Protein AF-A0A246E8W9-F1 (afdb_monomer)

Nearest PDB structures (foldseek):
  5boi-assembly1_A  TM=3.923E-01  e=3.950E-01  Priestia megaterium QM B1551
  3nct-assembly1_A  TM=4.678E-01  e=8.501E-01  Escherichia coli
  2lex-assembly1_A  TM=4.422E-01  e=3.694E+00  Arabidopsis thaliana
  2byo-assembly1_A  TM=2.705E-01  e=7.458E+00  Mycobacterium tuberculosis H37Rv

Radius of gyration: 27.41 Å; Cα contacts (8 Å, |Δi|>4): 162; chains: 1; bounding box: 60×86×48 Å

Mean predicted aligned error: 12.62 Å

pLDDT: mean 76.6, std 21.45, range [28.06, 97.19]

Foldseek 3Di:
DDDDDDDDDDDDDDDPPDPPDDDDPPPLPDDPADACALVVLVVLVVVCVVPHDDFPKDKDKDQDDPPVPHSQIKIWIDHPPDPKIKIKGAPDRRHLQIDIDIDDDPDDDDDDPVVVVSVVVVVVVSVVSNVSSSVVSVVSCVVVPND

Secondary structure (DSSP, 8-state):
---------------------SS-TT-----SS----HHHHHHHHHHHHHHS-----EEEEEE--GGG----EEEEEE-TT-S--EEEEESSTT---EEEEEPP-SS-----HHHHHHHHHHHHHHHHHHHHHHHHHHHHHHHTT--

Solvent-accessible surface area (backbone atoms only — not comparable to full-atom values): 930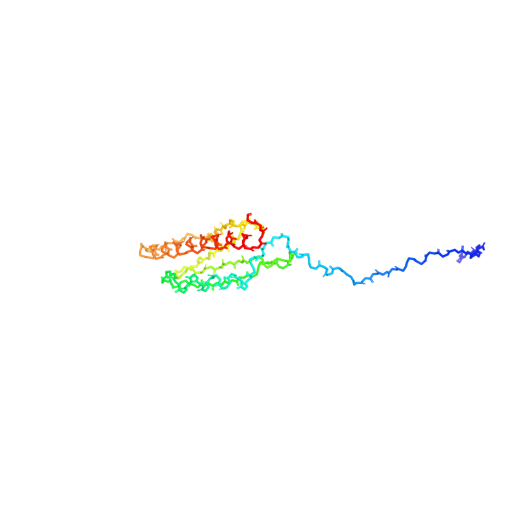4 Å² total; per-residue (Å²): 139,87,88,87,88,84,86,90,84,84,88,88,81,91,77,87,76,76,85,78,72,86,88,72,90,78,66,72,76,74,70,97,49,76,74,49,30,43,70,57,50,48,49,52,50,50,56,46,61,74,75,48,79,94,72,78,51,49,78,47,71,39,74,41,71,66,93,76,72,39,53,49,33,33,41,38,35,37,41,60,98,51,99,44,46,36,40,33,34,53,72,41,88,83,42,46,52,59,44,77,46,71,58,83,69,99,61,87,86,87,73,56,71,68,56,50,53,52,48,53,54,43,52,49,52,53,52,50,51,42,52,49,52,24,54,53,36,49,52,50,33,39,77,72,74,71,101

Structure (mmCIF, N/CA/C/O backbone):
data_AF-A0A246E8W9-F1
#
_entry.id   AF-A0A246E8W9-F1
#
loop_
_atom_site.group_PDB
_atom_site.id
_atom_site.type_symbol
_atom_site.label_atom_id
_atom_site.label_alt_id
_atom_site.label_comp_id
_atom_site.label_asym_id
_atom_site.label_entity_id
_atom_site.label_seq_id
_atom_site.pdbx_PDB_ins_code
_atom_site.Cartn_x
_atom_site.Cartn_y
_atom_site.Cartn_z
_atom_site.occupancy
_atom_site.B_iso_or_equiv
_atom_site.auth_seq_id
_atom_site.auth_comp_id
_atom_site.auth_asym_id
_atom_site.auth_atom_id
_atom_site.pdbx_PDB_model_num
ATOM 1 N N . MET A 1 1 ? 32.924 -71.243 -1.325 1.00 40.59 1 MET A N 1
ATOM 2 C CA . MET A 1 1 ? 33.974 -70.642 -2.173 1.00 40.59 1 MET A CA 1
ATOM 3 C C . MET A 1 1 ? 33.671 -70.925 -3.650 1.00 40.59 1 MET A C 1
ATOM 5 O O . MET A 1 1 ? 33.931 -72.038 -4.084 1.00 40.59 1 MET A O 1
ATOM 9 N N . PRO A 1 2 ? 33.072 -69.994 -4.409 1.00 47.31 2 PRO A N 1
ATOM 10 C CA . PRO A 1 2 ? 33.243 -69.850 -5.867 1.00 47.31 2 PRO A CA 1
ATOM 11 C C . PRO A 1 2 ? 34.174 -68.637 -6.136 1.00 47.31 2 PRO A C 1
ATOM 13 O O . PRO A 1 2 ? 34.283 -67.778 -5.270 1.00 47.31 2 PRO A O 1
ATOM 16 N N . GLY A 1 3 ? 34.956 -68.473 -7.207 1.00 36.66 3 GLY A N 1
ATOM 17 C CA . GLY A 1 3 ? 34.831 -68.841 -8.621 1.00 36.66 3 GLY A CA 1
ATOM 18 C C . GLY A 1 3 ? 34.868 -67.532 -9.441 1.00 36.66 3 GLY A C 1
ATOM 19 O O . GLY A 1 3 ? 34.149 -66.607 -9.079 1.00 36.66 3 GLY A O 1
ATOM 20 N N . GLY A 1 4 ? 35.681 -67.412 -10.504 1.00 35.44 4 GLY A N 1
ATOM 21 C CA . GLY A 1 4 ? 35.583 -66.257 -11.421 1.00 35.44 4 GLY A CA 1
ATOM 22 C C . GLY A 1 4 ? 36.821 -65.928 -12.265 1.00 35.44 4 GLY A C 1
ATOM 23 O O . GLY A 1 4 ? 37.759 -65.304 -11.791 1.00 35.44 4 GLY A O 1
ATOM 24 N N . GLN A 1 5 ? 36.772 -66.328 -13.533 1.00 37.00 5 GLN A N 1
ATOM 25 C CA . GLN A 1 5 ? 37.731 -66.122 -14.627 1.00 37.00 5 GLN A CA 1
ATOM 26 C C . GLN A 1 5 ? 37.591 -64.705 -15.226 1.00 37.00 5 GLN A C 1
ATOM 28 O O . GLN A 1 5 ? 36.465 -64.261 -15.445 1.00 37.00 5 GLN A O 1
ATOM 33 N N . ALA A 1 6 ? 38.693 -64.014 -15.549 1.00 37.06 6 ALA A N 1
ATOM 34 C CA . ALA A 1 6 ? 38.676 -62.714 -16.237 1.00 37.06 6 ALA A CA 1
ATOM 35 C C . ALA A 1 6 ? 39.185 -62.838 -17.687 1.00 37.06 6 ALA A C 1
ATOM 37 O O . ALA A 1 6 ? 40.247 -63.411 -17.933 1.00 37.06 6 ALA A O 1
ATOM 38 N N . SER A 1 7 ? 38.391 -62.318 -18.631 1.00 41.69 7 SER A N 1
ATOM 39 C CA . SER A 1 7 ? 38.647 -62.287 -20.081 1.00 41.69 7 SER A CA 1
ATOM 40 C C . SER A 1 7 ? 39.569 -61.134 -20.522 1.00 41.69 7 SER A C 1
ATOM 42 O O . SER A 1 7 ? 39.710 -60.160 -19.781 1.00 41.69 7 SER A O 1
ATOM 44 N N . PRO A 1 8 ? 40.153 -61.200 -21.740 1.00 45.56 8 PRO A N 1
ATOM 45 C CA . PRO A 1 8 ? 41.177 -60.276 -22.220 1.00 45.56 8 PRO A CA 1
ATOM 46 C C . PRO A 1 8 ? 40.656 -59.347 -23.328 1.00 45.56 8 PRO A C 1
ATOM 48 O O . PRO A 1 8 ? 40.276 -59.852 -24.370 1.00 45.56 8 PRO A O 1
ATOM 51 N N . TYR A 1 9 ? 40.726 -58.020 -23.186 1.00 34.88 9 TYR A N 1
ATOM 52 C CA . TYR A 1 9 ? 40.820 -57.108 -24.342 1.00 34.88 9 TYR A CA 1
ATOM 53 C C . TYR A 1 9 ? 41.526 -55.809 -23.947 1.00 34.88 9 TYR A C 1
ATOM 55 O O . TYR A 1 9 ? 41.115 -55.106 -23.025 1.00 34.88 9 TYR A O 1
ATOM 63 N N . GLY A 1 10 ? 42.622 -55.522 -24.650 1.00 31.16 10 GLY A N 1
ATOM 64 C CA . GLY A 1 10 ? 43.401 -54.298 -24.535 1.00 31.16 10 GLY A CA 1
ATOM 65 C C . GLY A 1 10 ? 42.873 -53.175 -25.434 1.00 31.16 10 GLY A C 1
ATOM 66 O O . GLY A 1 10 ? 42.582 -53.397 -26.602 1.00 31.16 10 GLY A O 1
ATOM 67 N N . ASN A 1 11 ? 42.780 -51.993 -24.824 1.00 36.66 11 ASN A N 1
ATOM 68 C CA . ASN A 1 11 ? 43.161 -50.648 -25.279 1.00 36.66 11 ASN A CA 1
ATOM 69 C C . ASN A 1 11 ? 42.955 -50.224 -26.754 1.00 36.66 11 ASN A C 1
ATOM 71 O O . ASN A 1 11 ? 43.653 -50.719 -27.632 1.00 36.66 11 ASN A O 1
ATOM 75 N N . ALA A 1 12 ? 42.143 -49.179 -26.976 1.00 34.22 12 ALA A N 1
ATOM 76 C CA . ALA A 1 12 ? 42.545 -47.908 -27.616 1.00 34.22 12 ALA A CA 1
ATOM 77 C C . ALA A 1 12 ? 41.311 -47.058 -27.979 1.00 34.22 12 ALA A C 1
ATOM 79 O O . ALA A 1 12 ? 40.425 -47.525 -28.689 1.00 34.22 12 ALA A O 1
ATOM 80 N N . GLY A 1 13 ? 41.287 -45.787 -27.564 1.00 28.06 13 GLY A N 1
ATOM 81 C CA . GLY A 1 13 ? 40.369 -44.788 -28.125 1.00 28.06 13 GLY A CA 1
ATOM 82 C C . GLY A 1 13 ? 39.818 -43.813 -27.094 1.00 28.06 13 GLY A C 1
ATOM 83 O O . GLY A 1 13 ? 38.925 -44.141 -26.325 1.00 28.06 13 GLY A O 1
ATOM 84 N N . ALA A 1 14 ? 40.377 -42.611 -27.086 1.00 43.94 14 ALA A N 1
ATOM 85 C CA . ALA A 1 14 ? 40.038 -41.506 -26.208 1.00 43.94 14 ALA A CA 1
ATOM 86 C C . ALA A 1 14 ? 38.569 -41.066 -26.308 1.00 43.94 14 ALA A C 1
ATOM 88 O O . ALA A 1 14 ? 38.113 -40.746 -27.395 1.00 43.94 14 ALA A O 1
ATOM 89 N N . HIS A 1 15 ? 37.906 -40.915 -25.160 1.00 35.72 15 HIS A N 1
ATOM 90 C CA . HIS A 1 15 ? 36.958 -39.829 -24.899 1.00 35.72 15 HIS A CA 1
ATOM 91 C C . HIS A 1 15 ? 36.970 -39.539 -23.395 1.00 35.72 15 HIS A C 1
ATOM 93 O O . HIS A 1 15 ? 36.209 -40.099 -22.612 1.00 35.72 15 HIS A O 1
ATOM 99 N N . THR A 1 16 ? 37.888 -38.662 -22.991 1.00 33.09 16 THR A N 1
ATOM 100 C CA . THR A 1 16 ? 37.814 -37.961 -21.711 1.00 33.09 16 THR A CA 1
ATOM 101 C C . THR A 1 16 ? 36.542 -37.122 -21.717 1.00 33.09 16 THR A C 1
ATOM 103 O O . THR A 1 16 ? 36.517 -36.044 -22.305 1.00 33.09 16 THR A O 1
ATOM 106 N N . VAL A 1 17 ? 35.484 -37.602 -21.070 1.00 37.50 17 VAL A N 1
ATOM 107 C CA . VAL A 1 17 ? 34.434 -36.718 -20.560 1.00 37.50 17 VAL A CA 1
ATOM 108 C C . VAL A 1 17 ? 34.748 -36.554 -19.085 1.00 37.50 17 VAL A C 1
ATOM 110 O O . VAL A 1 17 ? 34.341 -37.352 -18.244 1.00 37.50 17 VAL A O 1
ATOM 113 N N . ALA A 1 18 ? 35.612 -35.581 -18.798 1.00 35.56 18 ALA A N 1
ATOM 114 C CA . ALA A 1 18 ? 35.854 -35.156 -17.436 1.00 35.56 18 ALA A CA 1
ATOM 115 C C . ALA A 1 18 ? 34.515 -34.689 -16.864 1.00 35.56 18 ALA A C 1
ATOM 117 O O . ALA A 1 18 ? 33.844 -33.831 -17.441 1.00 35.56 18 ALA A O 1
ATOM 118 N N . TYR A 1 19 ? 34.141 -35.297 -15.746 1.00 35.84 19 TYR A N 1
ATOM 119 C CA . TYR A 1 19 ? 33.089 -34.847 -14.854 1.00 35.84 19 TYR A CA 1
ATOM 120 C C . TYR A 1 19 ? 33.547 -33.497 -14.276 1.00 35.84 19 TYR A C 1
ATOM 122 O O . TYR A 1 19 ? 34.130 -33.432 -13.199 1.00 35.84 19 TYR A O 1
ATOM 130 N N . ALA A 1 20 ? 33.393 -32.424 -15.054 1.00 37.00 20 ALA A N 1
ATOM 131 C CA . ALA A 1 20 ? 33.469 -31.056 -14.561 1.00 37.00 20 ALA A CA 1
ATOM 132 C C . ALA A 1 20 ? 32.118 -30.744 -13.914 1.00 37.00 20 ALA A C 1
ATOM 134 O O . ALA A 1 20 ? 31.287 -30.023 -14.463 1.00 37.00 20 ALA A O 1
ATOM 135 N N . ASP A 1 21 ? 31.890 -31.403 -12.781 1.00 41.47 21 ASP A N 1
ATOM 136 C CA . ASP A 1 21 ? 31.040 -30.843 -11.751 1.00 41.47 21 ASP A CA 1
ATOM 137 C C . ASP A 1 21 ? 31.751 -29.605 -11.197 1.00 41.47 21 ASP A C 1
ATOM 139 O O . ASP A 1 21 ? 32.979 -29.568 -11.083 1.00 41.47 21 ASP A O 1
ATOM 143 N N .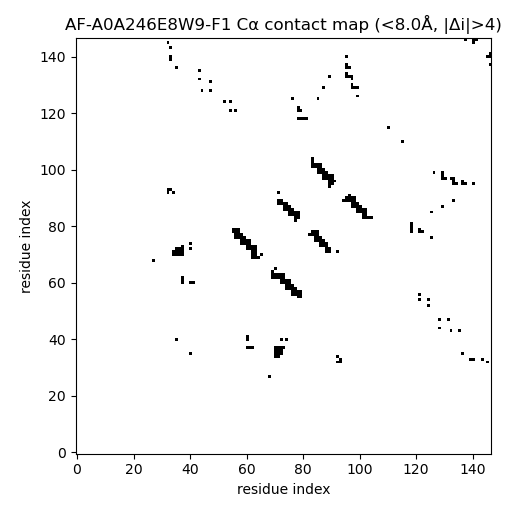 ASP A 1 22 ? 30.929 -28.639 -10.824 1.00 48.09 22 ASP A N 1
ATOM 144 C CA . ASP A 1 22 ? 31.249 -27.406 -10.118 1.00 48.09 22 ASP A CA 1
ATOM 145 C C . ASP A 1 22 ? 31.771 -26.199 -10.921 1.00 48.09 22 ASP A C 1
ATOM 147 O O . ASP A 1 22 ? 32.728 -26.255 -11.688 1.00 48.09 22 ASP A O 1
ATOM 151 N N . MET A 1 23 ? 31.136 -25.057 -10.626 1.00 42.34 23 MET A N 1
ATOM 152 C CA . MET A 1 23 ? 31.493 -23.680 -11.003 1.00 42.34 23 MET A CA 1
ATOM 153 C C . MET A 1 23 ? 30.915 -23.076 -12.296 1.00 42.34 23 MET A C 1
ATOM 155 O O . MET A 1 23 ? 31.652 -22.457 -13.057 1.00 42.34 23 MET A O 1
ATOM 159 N N . ASN A 1 24 ? 29.586 -23.104 -12.499 1.00 44.09 24 ASN A N 1
ATOM 160 C CA . ASN A 1 24 ? 28.904 -21.921 -13.083 1.00 44.09 24 ASN A CA 1
ATOM 161 C C . ASN A 1 24 ? 27.377 -21.803 -12.836 1.00 44.09 24 ASN A C 1
ATOM 163 O O . ASN A 1 24 ? 26.685 -21.086 -13.564 1.00 44.09 24 ASN A O 1
ATOM 167 N N . SER A 1 25 ? 26.807 -22.475 -11.831 1.00 43.31 25 SER A N 1
ATOM 168 C CA . SER A 1 25 ? 25.361 -22.389 -11.540 1.00 43.31 25 SER A CA 1
ATOM 169 C C . SER A 1 25 ? 24.909 -21.043 -10.944 1.00 43.31 25 SER A C 1
ATOM 171 O O . SER A 1 25 ? 23.712 -20.801 -10.826 1.00 43.31 25 SER A O 1
ATOM 173 N N . GLU A 1 26 ? 25.823 -20.113 -1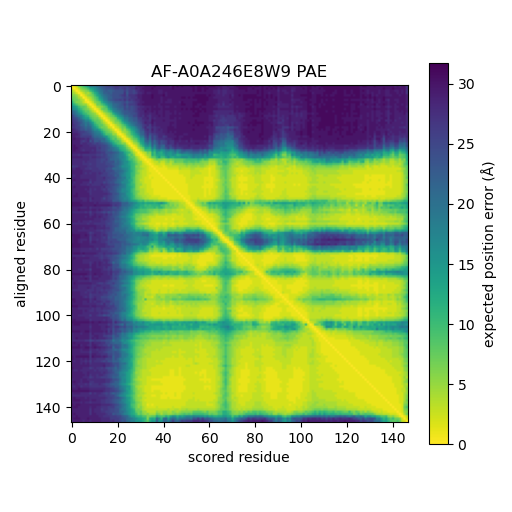0.654 1.00 43.03 26 GLU A N 1
ATOM 174 C CA . GLU A 1 26 ? 25.507 -18.772 -10.142 1.00 43.03 26 GLU A CA 1
ATOM 175 C C . GLU A 1 26 ? 25.475 -17.687 -11.226 1.00 43.03 26 GLU A C 1
ATOM 177 O O . GLU A 1 26 ? 25.830 -16.529 -10.993 1.00 43.03 26 GLU A O 1
ATOM 182 N N . THR A 1 27 ? 24.953 -17.989 -12.416 1.00 45.34 27 THR A N 1
ATOM 183 C CA . THR A 1 27 ? 24.400 -16.886 -13.212 1.00 45.34 27 THR A CA 1
ATOM 184 C C . THR A 1 27 ? 23.079 -16.497 -12.553 1.00 45.34 27 THR A C 1
ATOM 186 O O . THR A 1 27 ? 22.023 -16.948 -12.990 1.00 45.34 27 THR A O 1
ATOM 189 N N . ARG A 1 28 ? 23.134 -15.709 -11.461 1.00 51.19 28 ARG A N 1
ATOM 190 C CA . ARG A 1 28 ? 21.958 -15.050 -10.865 1.00 51.19 28 ARG A CA 1
ATOM 191 C C . ARG A 1 28 ? 21.179 -14.461 -12.028 1.00 51.19 28 ARG A C 1
ATOM 193 O O . ARG A 1 28 ? 21.658 -13.517 -12.659 1.00 51.19 28 ARG A O 1
ATOM 200 N N . HIS A 1 29 ? 20.059 -15.084 -12.384 1.00 55.84 29 HIS A N 1
ATOM 201 C CA . HIS A 1 29 ? 19.315 -14.717 -13.575 1.00 55.84 29 HIS A CA 1
ATOM 202 C C . HIS A 1 29 ? 18.808 -13.302 -13.335 1.00 55.84 29 HIS A C 1
ATOM 204 O O . HIS A 1 29 ? 17.841 -13.110 -12.600 1.00 55.84 29 HIS A O 1
ATOM 210 N N . ARG A 1 30 ? 19.524 -12.296 -13.860 1.00 57.59 30 ARG A N 1
ATOM 211 C CA . ARG A 1 30 ? 19.105 -10.907 -13.713 1.00 57.59 30 ARG A CA 1
ATOM 212 C C . ARG A 1 30 ? 17.694 -10.835 -14.288 1.00 57.59 30 ARG A C 1
ATOM 214 O O . ARG A 1 30 ? 17.503 -11.252 -15.435 1.00 57.59 30 ARG A O 1
ATOM 221 N N . PRO A 1 31 ? 16.707 -10.387 -13.502 1.00 60.84 31 PRO A N 1
ATOM 222 C CA . PRO A 1 31 ? 15.344 -10.318 -13.985 1.00 60.84 31 PRO A CA 1
ATOM 223 C C . PRO A 1 31 ? 15.302 -9.455 -15.245 1.00 60.84 31 PRO A C 1
ATOM 225 O O . PRO A 1 31 ? 15.967 -8.425 -15.337 1.00 60.84 31 PRO A O 1
ATOM 228 N N . ARG A 1 32 ? 14.529 -9.905 -16.236 1.00 71.25 32 ARG A N 1
ATOM 229 C CA . ARG A 1 32 ? 14.334 -9.194 -17.510 1.00 71.25 32 ARG A CA 1
ATOM 230 C C . ARG A 1 32 ? 13.409 -7.975 -17.378 1.00 71.25 32 ARG A C 1
ATOM 232 O O . ARG A 1 32 ? 13.102 -7.355 -18.384 1.00 71.25 32 ARG A O 1
ATOM 239 N N . TYR A 1 33 ? 12.969 -7.667 -16.158 1.00 72.81 33 TYR A N 1
ATOM 240 C CA . TYR A 1 33 ? 12.074 -6.574 -15.791 1.00 72.81 33 TYR A CA 1
ATOM 241 C C . TYR A 1 33 ? 12.725 -5.698 -14.704 1.00 72.81 33 TYR A C 1
ATOM 243 O O . TYR A 1 33 ? 13.614 -6.176 -13.988 1.00 72.81 33 TYR A O 1
ATOM 251 N N . PRO A 1 34 ? 12.311 -4.430 -14.539 1.00 80.69 34 PRO A N 1
ATOM 252 C CA . PRO A 1 34 ? 12.923 -3.520 -13.581 1.00 80.69 34 PRO A CA 1
ATOM 253 C C . PRO A 1 34 ? 12.550 -3.941 -12.161 1.00 80.69 34 PRO A C 1
ATOM 255 O O . PRO A 1 34 ? 11.379 -4.090 -11.818 1.00 80.69 34 PRO A O 1
ATOM 258 N N . VAL A 1 35 ? 13.541 -4.149 -11.302 1.00 81.88 35 VAL A N 1
ATOM 259 C CA . VAL A 1 35 ? 13.290 -4.607 -9.928 1.00 81.88 35 VAL A CA 1
ATOM 260 C C . VAL A 1 35 ? 12.932 -3.422 -9.043 1.00 81.88 35 VAL A C 1
ATOM 262 O O . VAL A 1 35 ? 13.590 -2.384 -9.103 1.00 81.88 35 VAL A O 1
ATOM 265 N N . ARG A 1 36 ? 11.917 -3.593 -8.191 1.00 87.06 36 ARG A N 1
ATOM 266 C CA . ARG A 1 36 ? 11.618 -2.670 -7.091 1.00 87.06 36 ARG A CA 1
ATOM 267 C C . ARG A 1 36 ? 12.401 -3.123 -5.872 1.00 87.06 36 ARG A C 1
ATOM 269 O O . ARG A 1 36 ? 11.838 -3.738 -4.970 1.00 87.06 36 ARG A O 1
ATOM 276 N N . SER A 1 37 ? 13.707 -2.871 -5.920 1.00 87.38 37 SER A N 1
ATOM 277 C CA . SER A 1 37 ? 14.612 -3.276 -4.852 1.00 87.38 37 SER A CA 1
ATOM 278 C C . SER A 1 37 ? 14.199 -2.647 -3.531 1.00 87.38 37 SER A C 1
ATOM 280 O O . SER A 1 37 ? 13.633 -1.549 -3.506 1.00 87.38 37 SER A O 1
ATOM 282 N N . LYS A 1 38 ? 14.539 -3.299 -2.420 1.00 89.31 38 LYS A N 1
ATOM 283 C CA . LYS A 1 38 ? 14.324 -2.748 -1.083 1.00 89.31 38 LYS A CA 1
ATOM 284 C C . LYS A 1 38 ? 14.844 -1.313 -0.977 1.00 89.31 38 LYS A C 1
ATOM 286 O O . LYS A 1 38 ? 14.108 -0.440 -0.536 1.00 89.31 38 LYS A O 1
ATOM 291 N N . ALA A 1 39 ? 16.070 -1.059 -1.434 1.00 90.44 39 ALA A N 1
ATOM 292 C CA . ALA A 1 39 ? 16.678 0.269 -1.366 1.00 90.44 39 ALA A CA 1
ATOM 293 C C . ALA A 1 39 ? 15.894 1.321 -2.174 1.00 90.44 39 ALA A C 1
ATOM 295 O O . ALA A 1 39 ? 15.730 2.454 -1.725 1.00 90.44 39 ALA A O 1
ATOM 296 N N . LEU A 1 40 ? 15.378 0.946 -3.350 1.00 92.44 40 LEU A N 1
ATOM 297 C CA . LEU A 1 40 ? 14.554 1.835 -4.169 1.00 92.44 40 LEU A CA 1
ATOM 298 C C . LEU A 1 40 ? 13.225 2.152 -3.473 1.00 92.44 40 LEU A C 1
ATOM 300 O O . LEU A 1 40 ? 12.803 3.305 -3.440 1.00 92.44 40 LEU A O 1
ATOM 304 N N . LEU A 1 41 ? 12.587 1.146 -2.874 1.00 94.25 41 LEU A N 1
ATOM 305 C CA . LEU A 1 41 ? 11.353 1.351 -2.123 1.00 94.25 41 LEU A CA 1
ATOM 306 C C . LEU A 1 41 ? 11.567 2.154 -0.8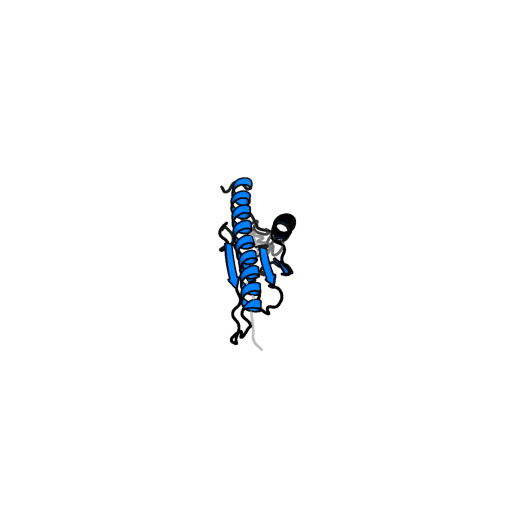39 1.00 94.25 41 LEU A C 1
ATOM 308 O O . LEU A 1 41 ? 10.716 2.969 -0.499 1.00 94.25 41 LEU A O 1
ATOM 312 N N . GLU A 1 42 ? 12.688 1.968 -0.142 1.00 95.19 42 GLU A N 1
ATOM 313 C CA . GLU A 1 42 ? 13.055 2.784 1.021 1.00 95.19 42 GLU A CA 1
ATOM 314 C C . GLU A 1 42 ? 13.218 4.253 0.624 1.00 95.19 42 GLU A C 1
ATOM 316 O O . GLU A 1 42 ? 12.717 5.134 1.322 1.00 95.19 42 GLU A O 1
ATOM 321 N N . GLN A 1 43 ? 13.839 4.519 -0.528 1.00 96.00 43 GLN A N 1
ATOM 322 C CA . GLN A 1 43 ? 13.937 5.869 -1.074 1.00 96.00 43 GLN A CA 1
ATOM 323 C C . GLN A 1 43 ? 12.556 6.447 -1.405 1.00 96.00 43 GLN A C 1
ATOM 325 O O . GLN A 1 43 ? 12.239 7.551 -0.977 1.00 96.00 43 GLN A O 1
ATOM 330 N N . TRP A 1 44 ? 11.714 5.714 -2.135 1.00 96.25 44 TRP A N 1
ATOM 331 C CA . TRP A 1 44 ? 10.376 6.189 -2.507 1.00 96.25 44 TRP A CA 1
ATOM 332 C C . TRP A 1 44 ? 9.489 6.431 -1.285 1.00 96.25 44 TRP A C 1
ATOM 334 O O . TRP A 1 44 ? 8.749 7.410 -1.236 1.00 96.25 44 TRP A O 1
ATOM 344 N N . LEU A 1 45 ? 9.580 5.567 -0.275 1.00 96.06 45 LEU A N 1
ATOM 345 C CA . LEU A 1 45 ? 8.882 5.750 0.989 1.00 96.06 45 LEU A CA 1
ATOM 346 C C . LEU A 1 45 ? 9.375 7.007 1.718 1.00 96.06 45 LEU A C 1
ATOM 348 O O . LEU A 1 45 ? 8.556 7.777 2.215 1.00 96.06 45 LEU A O 1
ATOM 352 N N . ALA A 1 46 ? 10.688 7.246 1.756 1.00 95.56 46 ALA A N 1
ATOM 353 C CA . ALA A 1 46 ? 11.246 8.462 2.340 1.00 95.56 46 ALA A CA 1
ATOM 354 C C . ALA A 1 46 ? 10.772 9.725 1.597 1.00 95.56 46 ALA A C 1
ATOM 356 O O . ALA A 1 46 ? 10.337 10.676 2.246 1.00 95.56 46 ALA A O 1
ATOM 357 N N . ASP A 1 47 ? 10.780 9.710 0.259 1.00 96.12 47 ASP A N 1
ATOM 358 C CA . ASP A 1 47 ? 10.261 10.796 -0.583 1.00 96.12 47 ASP A CA 1
ATOM 359 C C . ASP A 1 47 ? 8.782 11.079 -0.263 1.00 96.12 47 ASP A C 1
ATOM 361 O O . ASP A 1 47 ? 8.394 12.226 -0.030 1.00 96.12 47 ASP A O 1
ATOM 365 N N . TYR A 1 48 ? 7.954 10.027 -0.211 1.00 95.56 48 TYR A N 1
ATOM 366 C CA . TYR A 1 48 ? 6.534 10.138 0.120 1.00 95.56 48 TY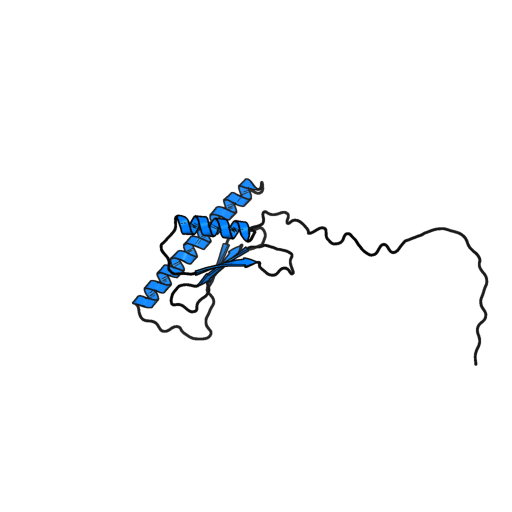R A CA 1
ATOM 367 C C . TYR A 1 48 ? 6.331 10.765 1.499 1.00 95.56 48 TYR A C 1
ATOM 369 O O . TYR A 1 48 ? 5.558 11.710 1.627 1.00 95.56 48 TYR A O 1
ATOM 377 N N . LEU A 1 49 ? 7.043 10.292 2.526 1.00 93.62 49 LEU A N 1
ATOM 378 C CA . LEU A 1 49 ? 6.897 10.787 3.898 1.00 93.62 49 LEU A CA 1
ATOM 379 C C . LEU A 1 49 ? 7.430 12.215 4.084 1.00 93.62 49 LEU A C 1
ATOM 381 O O . LEU A 1 49 ? 6.927 12.938 4.942 1.00 93.62 49 LEU A O 1
ATOM 385 N N . ALA A 1 50 ? 8.402 12.650 3.279 1.00 94.19 50 ALA A N 1
ATOM 386 C CA . ALA A 1 50 ? 8.933 14.012 3.335 1.00 94.19 50 ALA A CA 1
ATOM 387 C C . ALA A 1 50 ? 7.913 15.069 2.875 1.00 94.19 50 ALA A C 1
ATOM 389 O O . ALA A 1 50 ? 7.910 16.189 3.386 1.00 94.19 50 ALA A O 1
ATOM 390 N N . THR A 1 51 ? 7.041 14.720 1.923 1.00 90.12 51 THR A N 1
ATOM 391 C CA . THR A 1 51 ? 6.021 15.630 1.361 1.00 90.12 51 THR A CA 1
ATOM 392 C C . THR A 1 51 ? 4.582 15.256 1.720 1.00 90.12 51 THR A C 1
ATOM 394 O O . THR A 1 51 ? 3.643 15.964 1.360 1.00 90.12 51 THR A O 1
ATOM 397 N N . GLY A 1 52 ? 4.408 14.111 2.371 1.00 80.44 52 GLY A N 1
ATOM 398 C CA . GLY A 1 52 ? 3.136 13.427 2.533 1.00 80.44 52 GLY A CA 1
ATOM 399 C C . GLY A 1 52 ? 2.347 13.825 3.782 1.00 80.44 52 GLY A C 1
ATOM 400 O O . GLY A 1 52 ? 2.654 14.810 4.461 1.00 80.44 52 GLY A O 1
ATOM 401 N N . PRO A 1 53 ? 1.284 13.063 4.087 1.00 82.00 53 PRO A N 1
ATOM 402 C CA . PRO A 1 53 ? 0.417 13.338 5.222 1.00 82.00 53 PRO A CA 1
ATOM 403 C C . PRO A 1 53 ? 1.158 13.164 6.551 1.00 82.00 53 PRO A C 1
ATOM 405 O O . PRO A 1 53 ? 2.004 12.284 6.713 1.00 82.00 53 PRO A O 1
ATOM 408 N N . ARG A 1 54 ? 0.782 13.967 7.555 1.00 85.62 54 ARG A N 1
ATOM 409 C CA . ARG A 1 54 ? 1.187 13.700 8.940 1.00 85.62 54 ARG A CA 1
ATOM 410 C C . ARG A 1 54 ? 0.448 12.453 9.421 1.00 85.62 54 ARG A C 1
ATOM 412 O O . ARG A 1 54 ? -0.773 12.474 9.537 1.00 85.62 54 ARG A O 1
ATOM 419 N N . THR A 1 55 ? 1.193 11.398 9.713 1.00 89.25 55 THR A N 1
ATOM 420 C CA . THR A 1 55 ? 0.687 10.114 10.212 1.00 89.25 55 THR A CA 1
ATOM 421 C C . THR A 1 55 ? 1.482 9.695 11.446 1.00 89.25 55 THR A C 1
ATOM 423 O O . THR A 1 55 ? 2.632 10.101 11.617 1.00 89.25 55 THR A O 1
ATOM 426 N N . SER A 1 56 ? 0.857 8.916 12.331 1.00 88.19 56 SER A N 1
ATOM 427 C CA . SER A 1 56 ? 1.545 8.257 13.453 1.00 88.19 56 SER A CA 1
ATOM 428 C C . SER A 1 56 ? 1.879 6.791 13.160 1.00 88.19 56 SER A C 1
ATOM 430 O O . SER A 1 56 ? 2.398 6.090 14.028 1.00 88.19 56 SER A O 1
ATOM 432 N N . SER A 1 57 ? 1.564 6.320 11.954 1.00 91.62 57 SER A N 1
ATOM 433 C CA . SER A 1 57 ? 1.851 4.965 11.501 1.00 91.62 57 SER A CA 1
ATOM 434 C C . SER A 1 57 ? 3.346 4.726 11.352 1.00 91.62 57 SER A C 1
ATOM 436 O O . SER A 1 57 ? 4.109 5.628 10.998 1.00 91.62 57 SER A O 1
ATOM 438 N N . SER A 1 58 ? 3.768 3.491 11.608 1.00 92.69 58 SER A N 1
ATOM 439 C CA . SER A 1 58 ? 5.136 3.059 11.335 1.00 92.69 58 SER A CA 1
ATOM 440 C C . SER A 1 58 ? 5.205 2.331 9.997 1.00 92.69 58 SER A C 1
ATOM 442 O O . SER A 1 58 ? 4.232 1.720 9.551 1.00 92.69 58 SER A O 1
ATOM 444 N N . PHE A 1 59 ? 6.367 2.409 9.349 1.00 94.62 59 PHE A N 1
ATOM 445 C CA . PHE A 1 59 ? 6.598 1.825 8.033 1.00 94.62 59 PHE A CA 1
ATOM 446 C C . PHE A 1 59 ? 7.884 1.002 8.025 1.00 94.62 59 PHE A C 1
ATOM 448 O O . PHE A 1 59 ? 8.862 1.346 8.691 1.00 94.62 59 PHE A O 1
ATOM 455 N N . LYS A 1 60 ? 7.892 -0.075 7.242 1.00 92.44 60 LYS A N 1
ATOM 456 C CA . LYS A 1 60 ? 9.051 -0.940 7.020 1.00 92.44 60 LYS A CA 1
ATOM 457 C C . LYS A 1 60 ? 9.059 -1.423 5.576 1.00 92.44 60 LYS A C 1
ATOM 459 O O . LYS A 1 60 ? 8.018 -1.801 5.052 1.00 92.44 60 LYS A O 1
ATOM 464 N N . VAL A 1 61 ? 10.240 -1.494 4.969 1.00 93.12 61 VAL A N 1
ATOM 465 C CA . VAL A 1 61 ? 10.439 -2.223 3.713 1.00 93.12 61 VAL A CA 1
ATOM 466 C C . VAL A 1 61 ? 11.094 -3.567 4.018 1.00 93.12 61 VAL A C 1
ATOM 468 O O . VAL A 1 61 ? 12.104 -3.642 4.726 1.00 93.12 61 VAL A O 1
ATOM 471 N N . ALA A 1 62 ? 10.495 -4.642 3.520 1.00 87.50 62 ALA A N 1
ATOM 472 C CA . ALA A 1 62 ? 10.976 -6.005 3.679 1.00 87.50 62 ALA A CA 1
ATOM 473 C C . ALA A 1 62 ? 11.328 -6.621 2.319 1.00 87.50 62 ALA A C 1
ATOM 475 O O . ALA A 1 62 ? 10.765 -6.257 1.286 1.00 87.50 62 ALA A O 1
ATOM 476 N N . ILE A 1 63 ? 12.266 -7.567 2.349 1.00 79.75 63 ILE A N 1
ATOM 477 C CA . ILE A 1 63 ? 12.581 -8.435 1.214 1.00 79.75 63 ILE A CA 1
ATOM 478 C C . ILE A 1 63 ? 11.561 -9.575 1.237 1.00 79.75 63 ILE A C 1
ATOM 480 O O . ILE A 1 63 ? 11.328 -10.162 2.297 1.00 79.75 63 ILE A O 1
ATOM 484 N N . GLN A 1 64 ? 10.934 -9.866 0.099 1.00 68.44 64 GLN A N 1
ATOM 485 C CA . GLN A 1 64 ? 10.133 -11.079 -0.050 1.00 68.44 64 GLN A CA 1
ATOM 486 C C . GLN A 1 64 ? 11.056 -12.270 -0.310 1.00 68.44 64 GLN A C 1
ATOM 488 O O . GLN A 1 64 ? 12.045 -12.128 -1.017 1.00 68.44 64 GLN A O 1
ATOM 493 N N . ASP A 1 65 ? 10.739 -13.402 0.320 1.00 62.16 65 ASP A N 1
ATOM 494 C CA . ASP A 1 65 ? 11.564 -14.610 0.436 1.00 62.16 65 ASP A CA 1
ATOM 495 C C . ASP A 1 65 ? 12.491 -14.914 -0.765 1.00 62.16 65 ASP A C 1
ATOM 497 O O . ASP A 1 65 ? 12.098 -14.923 -1.935 1.00 62.16 65 ASP A O 1
ATOM 501 N N . GLU A 1 66 ? 13.749 -15.208 -0.431 1.00 50.25 66 GLU A N 1
ATOM 502 C CA . GLU A 1 66 ? 14.890 -15.356 -1.337 1.00 50.25 66 GLU A CA 1
ATOM 503 C C . GLU A 1 66 ? 14.830 -16.632 -2.195 1.00 50.25 66 GLU A C 1
ATOM 505 O O . GLU A 1 66 ? 15.617 -16.775 -3.133 1.00 50.25 66 GLU A O 1
ATOM 510 N N . SER A 1 67 ? 13.877 -17.538 -1.939 1.00 49.22 67 SER A N 1
ATOM 511 C CA . SER A 1 67 ? 13.712 -18.810 -2.663 1.00 49.22 67 SER A CA 1
ATOM 512 C C . SER A 1 67 ? 13.428 -18.647 -4.165 1.00 49.22 67 SER A C 1
ATOM 514 O O . SER A 1 67 ? 13.721 -19.546 -4.953 1.00 49.22 67 SER A O 1
ATOM 516 N N . LEU A 1 68 ? 12.935 -17.477 -4.588 1.00 46.44 68 LEU A N 1
ATOM 517 C CA . LEU A 1 68 ? 12.767 -17.103 -6.000 1.00 46.44 68 LEU A CA 1
ATOM 518 C C . LEU A 1 68 ? 13.777 -16.050 -6.486 1.00 46.44 68 LEU A C 1
ATOM 520 O O . LEU A 1 68 ? 13.653 -15.571 -7.616 1.00 46.44 68 LEU A O 1
ATOM 524 N N . GLY A 1 69 ? 14.773 -15.691 -5.665 1.00 46.69 69 GLY A N 1
ATOM 525 C CA . GLY A 1 69 ? 15.852 -14.765 -6.022 1.00 46.69 69 GLY A CA 1
ATOM 526 C C . GLY A 1 69 ? 15.388 -13.332 -6.287 1.00 46.69 69 GLY A C 1
ATOM 527 O O . GLY A 1 69 ? 15.954 -12.650 -7.144 1.00 46.69 69 GLY A O 1
ATOM 528 N N . LYS A 1 70 ? 14.331 -12.875 -5.610 1.00 56.22 70 LYS A N 1
ATOM 529 C CA . LYS A 1 70 ? 13.663 -11.619 -5.946 1.00 56.22 70 LYS A CA 1
ATOM 530 C C . LYS A 1 70 ? 13.652 -10.666 -4.762 1.00 56.22 70 LYS A C 1
ATOM 532 O O . LYS A 1 70 ? 12.850 -10.790 -3.851 1.00 56.22 70 LYS A O 1
ATOM 537 N N . ASP A 1 71 ? 14.485 -9.636 -4.862 1.00 65.75 71 ASP A N 1
ATOM 538 C CA . ASP A 1 71 ? 14.331 -8.362 -4.152 1.00 65.75 71 ASP A CA 1
ATOM 539 C C . ASP A 1 71 ? 13.075 -7.622 -4.673 1.00 65.75 71 ASP A C 1
ATOM 541 O O . ASP A 1 71 ? 13.141 -6.510 -5.190 1.00 65.75 71 ASP A O 1
ATOM 545 N N . THR A 1 72 ? 11.924 -8.305 -4.678 1.00 65.00 72 THR A N 1
ATOM 546 C CA . THR A 1 72 ? 10.616 -7.735 -4.997 1.00 65.00 72 THR A CA 1
ATOM 547 C C . THR A 1 72 ? 10.086 -7.141 -3.715 1.00 65.00 72 THR A C 1
ATOM 549 O O . THR A 1 72 ? 9.709 -7.856 -2.787 1.00 65.00 72 THR A O 1
ATOM 552 N N . GLY A 1 73 ? 10.179 -5.822 -3.624 1.00 74.62 73 GLY A N 1
ATOM 553 C CA . GLY A 1 73 ? 10.010 -5.157 -2.355 1.00 74.62 73 GLY A CA 1
ATOM 554 C C . GLY A 1 73 ? 8.567 -5.166 -1.846 1.00 74.62 73 GLY A C 1
ATOM 555 O O . GLY A 1 73 ? 7.600 -4.987 -2.589 1.00 74.62 73 GLY A O 1
ATOM 556 N N . LEU A 1 74 ? 8.461 -5.374 -0.538 1.00 90.38 74 LEU A N 1
ATOM 557 C CA . LEU A 1 74 ? 7.237 -5.336 0.246 1.00 90.38 74 LEU A CA 1
ATOM 558 C C . LEU A 1 74 ? 7.287 -4.111 1.149 1.00 90.38 74 LEU A C 1
ATOM 560 O O . LEU A 1 74 ? 8.228 -3.967 1.932 1.00 90.38 74 LEU A O 1
ATOM 564 N N . VAL A 1 75 ? 6.271 -3.257 1.084 1.00 95.06 75 VAL A N 1
ATOM 565 C CA . VAL A 1 75 ? 6.098 -2.167 2.048 1.00 95.06 75 VAL A CA 1
ATOM 566 C C . VAL A 1 75 ? 5.055 -2.589 3.071 1.00 95.06 75 VAL A C 1
ATOM 568 O O . VAL A 1 75 ? 3.958 -3.014 2.721 1.00 95.06 75 VAL A O 1
ATOM 571 N N . ILE A 1 76 ? 5.414 -2.489 4.343 1.00 94.69 76 ILE A N 1
ATOM 572 C CA . ILE A 1 76 ? 4.569 -2.818 5.485 1.00 94.69 76 ILE A CA 1
ATOM 573 C C . ILE A 1 76 ? 4.288 -1.519 6.228 1.00 94.69 76 ILE A C 1
ATOM 575 O O . ILE A 1 76 ? 5.216 -0.791 6.583 1.00 94.69 76 ILE A O 1
ATOM 579 N N . MET A 1 77 ? 3.015 -1.244 6.474 1.00 95.00 77 MET A N 1
ATOM 580 C CA . MET A 1 77 ? 2.541 -0.158 7.3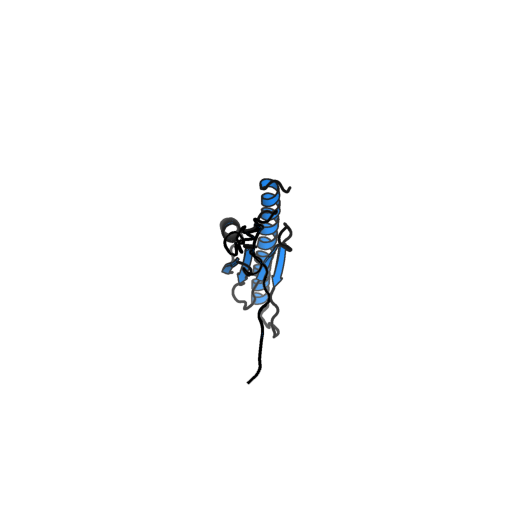20 1.00 95.00 77 MET A CA 1
ATOM 581 C C . MET A 1 77 ? 1.814 -0.749 8.527 1.00 95.00 77 MET A C 1
ATOM 583 O O . MET A 1 77 ? 0.945 -1.606 8.372 1.00 95.00 77 MET A O 1
ATOM 587 N N . VAL A 1 78 ? 2.131 -0.255 9.723 1.00 92.44 78 VAL A N 1
ATOM 588 C CA . VAL A 1 78 ? 1.402 -0.579 10.955 1.00 92.44 78 VAL A CA 1
ATOM 589 C C . VAL A 1 78 ? 0.646 0.674 11.398 1.00 92.44 78 VAL A C 1
ATOM 591 O O . VAL A 1 78 ? 1.277 1.626 11.877 1.00 92.44 78 VAL A O 1
ATOM 594 N N . PRO A 1 79 ? -0.690 0.721 11.221 1.00 88.94 79 PRO A N 1
ATOM 595 C CA . PRO A 1 79 ? -1.490 1.870 11.606 1.00 88.94 79 PRO A CA 1
ATOM 596 C C . PRO A 1 79 ? -1.466 2.109 13.114 1.00 88.94 79 PRO A C 1
ATOM 598 O O . PRO A 1 79 ? -1.690 1.187 13.906 1.00 88.94 79 PRO A O 1
ATOM 601 N N . PHE A 1 80 ? -1.240 3.359 13.521 1.00 84.50 80 PHE A N 1
ATOM 602 C CA . PHE A 1 80 ? -1.178 3.709 14.939 1.00 84.50 80 PHE A CA 1
ATOM 603 C C . PHE A 1 80 ? -2.467 3.349 15.686 1.00 84.50 80 PHE A C 1
ATOM 605 O O . PHE A 1 80 ? -3.579 3.597 15.224 1.00 84.50 80 PHE A O 1
ATOM 612 N N . GLY A 1 81 ? -2.315 2.796 16.891 1.00 75.56 81 GLY A N 1
ATOM 613 C CA . GLY A 1 81 ? -3.452 2.456 17.746 1.00 75.56 81 GLY A CA 1
ATOM 614 C C . GLY A 1 81 ? -4.283 1.279 17.233 1.00 75.56 81 GLY A C 1
ATOM 615 O O . GLY A 1 81 ? -5.392 1.062 17.731 1.00 75.56 81 GLY A O 1
ATOM 616 N N . THR A 1 82 ? -3.761 0.510 16.271 1.00 71.88 82 THR A N 1
ATOM 617 C CA . THR A 1 82 ? -4.419 -0.685 15.741 1.00 71.88 82 THR A CA 1
ATOM 618 C C . THR A 1 82 ? -3.460 -1.873 15.728 1.00 71.88 82 THR A C 1
ATOM 620 O O . THR A 1 82 ? -2.293 -1.702 15.393 1.00 71.88 82 THR A O 1
ATOM 623 N N . PRO A 1 83 ? -3.930 -3.086 16.048 1.00 74.06 83 PRO A N 1
ATOM 624 C CA . PRO A 1 83 ? -3.157 -4.303 15.809 1.00 74.06 83 PRO A CA 1
ATOM 625 C C . PRO A 1 83 ? -3.353 -4.844 14.380 1.00 74.06 83 PRO A C 1
ATOM 627 O O . PRO A 1 83 ? -3.353 -6.051 14.184 1.00 74.06 83 PRO A O 1
ATOM 630 N N . ALA A 1 84 ? -3.609 -3.978 13.393 1.00 83.38 84 ALA A N 1
ATOM 631 C CA . ALA A 1 84 ? -3.656 -4.386 11.991 1.00 83.38 84 ALA A CA 1
ATOM 632 C C . ALA A 1 84 ? -2.295 -4.153 11.329 1.00 83.38 84 ALA A C 1
ATOM 634 O O . ALA A 1 84 ? -1.571 -3.230 11.700 1.00 83.38 84 ALA A O 1
ATOM 635 N N . GLU A 1 85 ? -1.988 -4.942 10.307 1.00 90.88 85 GLU A N 1
ATOM 636 C CA . GLU A 1 85 ? -0.858 -4.687 9.423 1.00 90.88 85 GLU A CA 1
ATOM 637 C C . GLU A 1 85 ? -1.376 -4.521 8.000 1.00 90.88 85 GLU A C 1
ATOM 639 O O . GLU A 1 85 ? -2.313 -5.198 7.564 1.00 90.88 85 GLU A O 1
ATOM 644 N N . VAL A 1 86 ? -0.774 -3.584 7.278 1.00 94.25 86 VAL A N 1
ATOM 645 C CA . VAL A 1 86 ? -1.111 -3.306 5.891 1.00 94.25 86 VAL A CA 1
ATOM 646 C C . VAL A 1 86 ? 0.107 -3.573 5.032 1.00 94.25 86 VAL A C 1
ATOM 648 O O . VAL A 1 86 ? 1.149 -2.941 5.193 1.00 94.25 86 VAL A O 1
ATOM 651 N N . TYR A 1 87 ? -0.041 -4.505 4.103 1.00 94.81 87 TYR A N 1
ATOM 652 C CA . TYR A 1 87 ? 0.996 -4.920 3.175 1.00 94.81 87 TYR A CA 1
ATOM 653 C C . TYR A 1 87 ? 0.719 -4.322 1.804 1.00 94.81 87 TYR A C 1
ATOM 655 O O . TYR A 1 87 ? -0.407 -4.383 1.316 1.00 94.81 87 TYR A O 1
ATOM 663 N N . MET A 1 88 ? 1.744 -3.767 1.171 1.00 96.00 88 MET A N 1
ATOM 664 C CA . MET A 1 88 ? 1.680 -3.217 -0.178 1.00 96.00 88 MET A CA 1
ATOM 665 C C . MET A 1 88 ? 2.789 -3.847 -1.005 1.00 96.00 88 MET A C 1
ATOM 667 O O . MET A 1 88 ? 3.958 -3.825 -0.612 1.00 96.00 88 MET A O 1
ATOM 671 N N . GLN A 1 89 ? 2.415 -4.416 -2.142 1.00 93.62 89 GLN A N 1
ATOM 672 C CA . GLN A 1 89 ? 3.338 -5.118 -3.027 1.00 93.62 89 GLN A CA 1
ATOM 673 C C . GLN A 1 89 ? 2.897 -4.977 -4.487 1.00 93.62 89 GLN A C 1
ATOM 675 O O . GLN A 1 89 ? 1.701 -4.791 -4.744 1.00 93.62 89 GLN A O 1
ATOM 680 N N . PRO A 1 90 ? 3.820 -5.124 -5.450 1.00 91.31 90 PRO A N 1
ATOM 681 C CA . PRO A 1 90 ? 3.452 -5.321 -6.844 1.00 91.31 90 PRO A CA 1
ATOM 682 C C . PRO A 1 90 ? 2.503 -6.518 -7.002 1.00 91.31 90 PRO A C 1
ATOM 684 O O . PRO A 1 90 ? 2.680 -7.552 -6.358 1.00 91.31 90 PRO A O 1
ATOM 687 N N . ALA A 1 91 ? 1.522 -6.408 -7.897 1.00 90.06 91 ALA A N 1
ATOM 688 C CA . ALA A 1 91 ? 0.588 -7.492 -8.218 1.00 90.06 91 ALA A CA 1
ATOM 689 C C . ALA A 1 91 ? 1.284 -8.713 -8.857 1.00 90.06 91 ALA A C 1
ATOM 691 O O . ALA A 1 91 ? 0.735 -9.812 -8.896 1.00 90.06 91 ALA A O 1
ATOM 692 N N . GLY A 1 92 ? 2.501 -8.518 -9.364 1.00 84.50 92 GLY A N 1
ATOM 693 C CA . GLY A 1 92 ? 3.377 -9.548 -9.897 1.00 84.50 92 GLY A CA 1
ATOM 694 C C . GLY A 1 92 ? 4.782 -8.990 -10.149 1.00 84.50 92 GLY A C 1
ATOM 695 O O . GLY A 1 92 ? 4.972 -7.774 -10.104 1.00 84.50 92 GLY A O 1
ATOM 696 N N . PRO A 1 93 ? 5.782 -9.846 -10.421 1.00 76.00 93 PRO A N 1
ATOM 697 C CA . PRO A 1 93 ? 7.176 -9.413 -10.508 1.00 76.00 93 PRO A CA 1
ATOM 698 C C . PRO A 1 93 ? 7.457 -8.370 -11.603 1.00 76.00 93 PRO A C 1
ATOM 700 O O . PRO A 1 93 ? 8.332 -7.533 -11.427 1.00 76.00 93 PRO A O 1
ATOM 703 N N . ASP A 1 94 ? 6.709 -8.407 -12.705 1.00 77.25 94 ASP A N 1
ATOM 704 C CA . ASP A 1 94 ? 6.808 -7.522 -13.872 1.00 77.25 94 ASP A CA 1
ATOM 705 C C . ASP A 1 94 ? 5.648 -6.513 -13.964 1.00 77.25 94 ASP A C 1
ATOM 707 O O . ASP A 1 94 ? 5.427 -5.904 -15.010 1.00 77.25 94 ASP A O 1
ATOM 711 N N . ARG A 1 95 ? 4.869 -6.350 -12.888 1.00 84.44 95 ARG A N 1
ATOM 712 C CA . ARG A 1 95 ? 3.679 -5.497 -12.879 1.00 84.44 95 ARG A CA 1
ATOM 713 C C . ARG A 1 95 ? 3.963 -4.173 -12.190 1.00 84.44 95 ARG A C 1
ATOM 715 O O . ARG A 1 95 ? 4.432 -4.135 -11.057 1.00 84.44 95 ARG A O 1
ATOM 722 N N . ALA A 1 96 ? 3.586 -3.087 -12.860 1.00 88.25 96 ALA A N 1
ATOM 723 C CA . ALA A 1 96 ? 3.544 -1.761 -12.253 1.00 88.25 96 ALA A CA 1
ATOM 724 C C . ALA A 1 96 ? 2.319 -1.561 -11.347 1.00 88.25 96 ALA A C 1
ATOM 726 O O . ALA A 1 96 ? 2.291 -0.601 -10.586 1.00 88.25 96 ALA A O 1
ATOM 727 N N . GLU A 1 97 ? 1.309 -2.430 -11.448 1.00 92.56 97 GLU A N 1
ATOM 728 C CA . GLU A 1 97 ? 0.117 -2.435 -10.594 1.00 92.56 97 GLU A CA 1
ATOM 729 C C . GLU A 1 97 ? 0.471 -2.885 -9.177 1.00 92.56 97 GLU A C 1
ATOM 731 O O . GLU A 1 97 ? 1.229 -3.841 -9.002 1.00 92.56 97 GLU A O 1
ATOM 736 N N . TRP A 1 98 ? -0.101 -2.221 -8.172 1.00 94.75 98 TRP A N 1
ATOM 737 C CA . TRP A 1 98 ? 0.098 -2.564 -6.765 1.00 94.75 98 TRP A CA 1
ATOM 738 C C . TRP A 1 98 ? -1.195 -3.045 -6.125 1.00 94.75 98 TRP A C 1
ATOM 740 O O . TRP A 1 98 ? -2.289 -2.583 -6.445 1.00 94.75 98 TRP A O 1
ATOM 750 N N . VAL A 1 99 ? -1.049 -3.967 -5.181 1.00 95.50 99 VAL A N 1
ATOM 7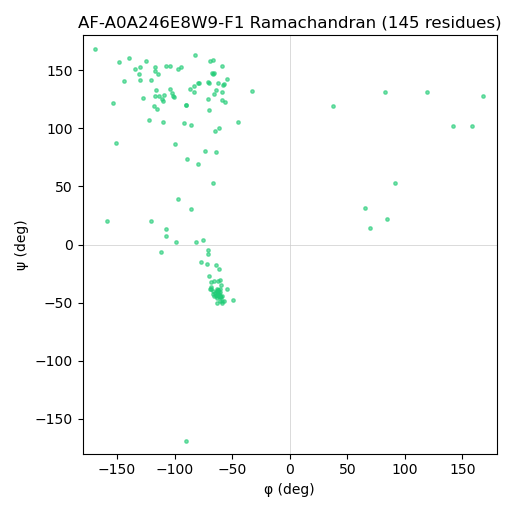51 C CA . VAL A 1 99 ? -2.141 -4.454 -4.342 1.00 95.50 99 VAL A CA 1
ATOM 752 C C . VAL A 1 99 ? -1.871 -4.108 -2.887 1.00 95.50 99 VAL A C 1
ATOM 754 O O . VAL A 1 99 ? -0.722 -4.052 -2.443 1.00 95.50 99 VAL A O 1
ATOM 757 N N . ILE A 1 100 ? -2.956 -3.890 -2.150 1.00 95.75 100 ILE A N 1
ATOM 758 C CA . ILE A 1 100 ? -2.950 -3.621 -0.717 1.00 95.75 100 ILE A CA 1
ATOM 759 C C . ILE A 1 100 ? -3.691 -4.745 0.005 1.00 95.75 100 ILE A C 1
ATOM 761 O O . ILE A 1 100 ? -4.830 -5.067 -0.332 1.00 95.75 100 ILE A O 1
ATOM 765 N N . THR A 1 101 ? -3.047 -5.332 1.006 1.00 94.69 101 THR A N 1
ATOM 766 C CA . THR A 1 101 ? -3.637 -6.357 1.867 1.00 94.69 101 THR A CA 1
ATOM 767 C C . THR A 1 101 ? -3.724 -5.805 3.278 1.00 94.69 101 THR A C 1
ATOM 769 O O . THR A 1 101 ? -2.701 -5.531 3.901 1.00 94.69 101 THR A O 1
ATOM 772 N N . LEU A 1 102 ? -4.944 -5.661 3.789 1.00 91.19 102 LEU A N 1
ATOM 773 C CA . LEU A 1 102 ? -5.205 -5.426 5.205 1.00 91.19 102 LEU A CA 1
ATOM 774 C C . LEU A 1 102 ? -5.372 -6.787 5.880 1.00 91.19 102 LEU A C 1
ATOM 776 O O . LEU A 1 102 ? -6.260 -7.547 5.487 1.00 91.19 102 LEU A O 1
ATOM 780 N N . THR A 1 103 ? -4.532 -7.117 6.861 1.00 87.31 103 THR A N 1
ATOM 781 C CA . THR A 1 103 ? -4.665 -8.409 7.541 1.00 87.31 103 THR A CA 1
ATOM 782 C C . THR A 1 103 ? -5.967 -8.496 8.320 1.00 87.31 103 THR A C 1
ATOM 784 O O . THR A 1 103 ? -6.333 -7.602 9.088 1.00 87.31 103 THR A O 1
ATOM 787 N N . GLY A 1 104 ? -6.681 -9.599 8.086 1.00 72.06 104 GLY A N 1
ATOM 788 C CA . GLY A 1 104 ? -7.846 -9.972 8.873 1.00 72.06 104 GLY A CA 1
ATOM 789 C C . GLY A 1 104 ? -7.451 -10.316 10.306 1.00 72.06 104 GLY A C 1
ATOM 790 O O . GLY A 1 104 ? -6.296 -10.633 10.591 1.00 72.06 104 GLY A O 1
ATOM 791 N N . ARG A 1 105 ? -8.431 -10.247 11.205 1.00 72.06 105 ARG A N 1
ATOM 792 C CA . ARG A 1 105 ? -8.304 -10.720 12.583 1.00 72.06 105 ARG A CA 1
ATOM 793 C C . ARG A 1 105 ? -9.096 -11.998 12.764 1.00 72.06 105 ARG A C 1
ATOM 795 O O . ARG A 1 105 ? -10.118 -12.174 12.106 1.00 72.06 105 ARG A O 1
ATOM 802 N N . ASP A 1 106 ? -8.665 -12.801 13.727 1.00 72.75 106 ASP A N 1
ATOM 803 C CA . ASP A 1 106 ? -9.429 -13.959 14.194 1.00 72.75 106 ASP A CA 1
ATOM 804 C C . ASP A 1 106 ? -10.672 -13.536 15.009 1.00 72.75 106 ASP A C 1
ATOM 806 O O . ASP A 1 106 ? -11.601 -14.322 15.174 1.00 72.75 106 ASP A O 1
ATOM 810 N N . GLU A 1 107 ? -10.714 -12.281 15.482 1.00 78.38 107 GLU A N 1
ATOM 811 C CA . GLU A 1 107 ? -11.768 -11.723 16.338 1.00 78.38 107 GLU A CA 1
ATOM 812 C C . GLU A 1 107 ? -12.235 -10.329 15.878 1.00 78.38 107 GLU A C 1
ATOM 814 O O . GLU A 1 107 ? -11.456 -9.525 15.347 1.00 78.38 107 GLU A O 1
ATOM 819 N N . ASP A 1 108 ? -13.504 -10.009 16.155 1.00 84.44 108 ASP A N 1
ATOM 820 C CA . ASP A 1 108 ? -14.108 -8.710 15.850 1.00 84.44 108 ASP A CA 1
ATOM 821 C C . ASP A 1 108 ? -13.430 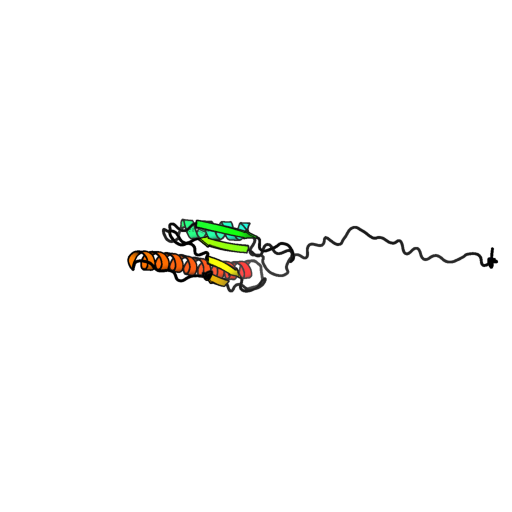-7.553 16.603 1.00 84.44 108 ASP A C 1
ATOM 823 O O . ASP A 1 108 ? -13.155 -7.610 17.804 1.00 84.44 108 ASP A O 1
ATOM 827 N N . LEU A 1 109 ? -13.227 -6.427 15.910 1.00 82.88 109 LEU A N 1
ATOM 828 C CA . LEU A 1 109 ? -12.723 -5.199 16.522 1.00 82.88 109 LEU A CA 1
ATOM 829 C C . LEU A 1 109 ? -13.874 -4.299 16.993 1.00 82.88 109 LEU A C 1
ATOM 831 O O . LEU A 1 109 ? -14.466 -3.571 16.200 1.00 82.88 109 LEU A O 1
ATOM 835 N N . THR A 1 110 ? -14.120 -4.258 18.304 1.00 88.38 110 THR A N 1
ATOM 836 C CA . THR A 1 110 ? -15.023 -3.265 18.913 1.00 88.38 110 THR A CA 1
ATOM 837 C C . THR A 1 110 ? -14.247 -2.008 19.322 1.00 88.38 110 THR A C 1
ATOM 839 O O . THR A 1 110 ? -13.333 -2.070 20.144 1.00 88.38 110 THR A O 1
ATOM 842 N N . VAL A 1 111 ? -14.607 -0.847 18.765 1.00 88.50 111 VAL A N 1
ATOM 843 C CA . VAL A 1 111 ? -13.964 0.454 19.044 1.00 88.50 111 VAL A CA 1
ATOM 844 C C . VAL A 1 111 ? -14.979 1.587 19.143 1.00 88.50 111 VAL A C 1
ATOM 846 O O . VAL A 1 111 ? -16.093 1.490 18.636 1.00 88.50 111 VAL A O 1
ATOM 849 N N . SER A 1 112 ? -14.580 2.698 19.770 1.00 92.69 112 SER A N 1
ATOM 850 C CA . SER A 1 112 ? -15.368 3.932 19.751 1.00 92.69 112 SER A CA 1
ATOM 851 C C . SER A 1 112 ? -15.383 4.580 18.355 1.00 92.69 112 SER A C 1
ATOM 853 O O . SER A 1 112 ? -14.442 4.379 17.577 1.00 92.69 112 SER A O 1
ATOM 855 N N . PRO A 1 113 ? -16.380 5.432 18.042 1.00 94.81 113 PRO A N 1
ATOM 856 C CA . PRO A 1 113 ? -16.444 6.152 16.766 1.00 94.81 113 PRO A CA 1
ATOM 857 C C . PRO A 1 113 ? -15.179 6.962 16.452 1.00 94.81 113 PRO A C 1
ATOM 859 O O . PRO A 1 113 ? -14.711 6.981 15.319 1.00 94.81 113 PRO A O 1
ATOM 862 N N . GLN A 1 114 ? -14.580 7.593 17.464 1.00 92.12 114 GLN A N 1
ATOM 863 C CA . GLN A 1 114 ? -13.363 8.391 17.320 1.00 92.12 114 GLN A CA 1
ATOM 864 C C . GLN A 1 114 ? -12.159 7.522 16.942 1.00 92.12 114 GLN A C 1
ATOM 866 O O . GLN A 1 114 ? -11.359 7.913 16.095 1.00 92.12 114 GLN A O 1
ATOM 871 N N . ARG A 1 115 ? -12.038 6.325 17.536 1.00 88.88 115 ARG A N 1
ATOM 872 C CA . ARG A 1 115 ? -10.985 5.372 17.157 1.00 88.88 115 ARG A CA 1
ATOM 873 C C . ARG A 1 115 ? -11.206 4.817 15.755 1.00 88.88 115 ARG A C 1
ATOM 875 O O . ARG A 1 115 ? -10.236 4.680 15.018 1.00 88.88 115 ARG A O 1
ATOM 882 N N . LEU A 1 116 ? -12.455 4.552 15.371 1.00 90.81 116 LEU A N 1
ATOM 883 C CA . LEU A 1 116 ? -12.781 4.125 14.010 1.00 90.81 116 LEU A CA 1
ATOM 884 C C . LEU A 1 116 ? -12.415 5.201 12.977 1.00 90.81 116 LEU A C 1
ATOM 886 O O . LEU A 1 116 ? -11.812 4.884 11.957 1.00 90.81 116 LEU A O 1
ATOM 890 N N . ALA A 1 117 ? -12.711 6.473 13.262 1.00 91.69 117 ALA A N 1
ATOM 891 C CA . ALA A 1 117 ? -12.330 7.591 12.401 1.00 91.69 117 ALA A CA 1
ATOM 892 C C . ALA A 1 117 ? -10.803 7.721 12.259 1.00 91.69 117 ALA A C 1
ATOM 894 O O . ALA A 1 117 ? -10.305 7.905 11.150 1.00 91.69 117 ALA A O 1
ATOM 895 N N . GLY A 1 118 ? -10.057 7.569 13.360 1.00 89.44 118 GLY A N 1
ATOM 896 C CA . GLY A 1 118 ? -8.592 7.537 13.328 1.00 89.44 118 GLY A CA 1
ATOM 897 C C . GLY A 1 118 ? -8.055 6.390 12.470 1.00 89.44 118 GLY A C 1
ATOM 898 O O . GLY A 1 118 ? -7.208 6.610 11.612 1.00 89.44 118 GLY A O 1
ATOM 899 N N . PHE A 1 119 ? -8.607 5.184 12.624 1.00 88.94 119 PHE A N 1
ATOM 900 C CA . PHE A 1 119 ? -8.213 4.043 11.798 1.00 88.94 119 PHE A CA 1
ATOM 901 C C . PHE A 1 119 ? -8.511 4.267 10.309 1.00 88.94 119 PHE A C 1
ATOM 903 O O . PHE A 1 119 ? -7.656 4.001 9.470 1.00 88.94 119 PHE A O 1
ATOM 910 N N . ALA A 1 120 ? -9.680 4.818 9.970 1.00 91.19 120 ALA A N 1
ATOM 911 C CA . ALA A 1 120 ? -10.025 5.154 8.590 1.00 91.19 120 ALA A CA 1
ATOM 912 C C . ALA A 1 120 ? -9.057 6.185 7.979 1.00 91.19 120 ALA A C 1
ATOM 914 O O . ALA A 1 120 ? -8.683 6.059 6.813 1.00 91.19 120 ALA A O 1
ATOM 915 N N . ALA A 1 121 ? -8.615 7.174 8.764 1.00 91.62 121 ALA A N 1
ATOM 916 C CA . ALA A 1 121 ? -7.607 8.136 8.328 1.00 91.62 121 ALA A CA 1
ATOM 917 C C . ALA A 1 121 ? -6.256 7.460 8.037 1.00 91.62 121 ALA A C 1
ATOM 919 O O . ALA A 1 121 ? -5.629 7.764 7.026 1.00 91.62 121 ALA A O 1
ATOM 920 N N . GLU A 1 122 ? -5.834 6.494 8.852 1.00 91.69 122 GLU A N 1
ATOM 921 C CA . GLU A 1 122 ? -4.607 5.740 8.576 1.00 91.69 122 GLU A CA 1
ATOM 922 C C . GLU A 1 122 ? -4.758 4.816 7.351 1.00 91.69 122 GLU A C 1
ATOM 924 O O . GLU A 1 122 ? -3.861 4.748 6.513 1.00 91.69 122 GLU A O 1
ATOM 929 N N . LEU A 1 123 ? -5.914 4.171 7.151 1.00 92.25 123 LEU A N 1
ATOM 930 C CA . LEU A 1 123 ? -6.176 3.400 5.924 1.00 92.25 123 LEU A CA 1
ATOM 931 C C . LEU A 1 123 ? -6.171 4.283 4.668 1.00 92.25 123 LEU A C 1
ATOM 933 O O . LEU A 1 123 ? -5.753 3.839 3.596 1.00 92.25 123 LEU A O 1
ATOM 937 N N . ARG A 1 124 ? -6.580 5.552 4.789 1.00 94.25 124 ARG A N 1
ATOM 938 C CA . ARG A 1 124 ? -6.455 6.529 3.704 1.00 94.25 124 ARG A CA 1
ATOM 939 C C . ARG A 1 124 ? -4.989 6.776 3.343 1.00 94.25 124 ARG A C 1
ATOM 941 O O . ARG A 1 124 ? -4.683 6.773 2.151 1.00 94.25 124 ARG A O 1
ATOM 948 N N . VAL A 1 125 ? -4.106 6.926 4.337 1.00 94.56 125 VAL A N 1
ATOM 949 C CA . VAL A 1 125 ? -2.648 7.048 4.133 1.00 94.56 125 VAL A CA 1
ATOM 950 C C . VAL A 1 125 ? -2.099 5.806 3.435 1.00 94.56 125 VAL A C 1
ATOM 952 O O . VAL A 1 125 ? -1.367 5.927 2.456 1.00 94.56 125 VAL A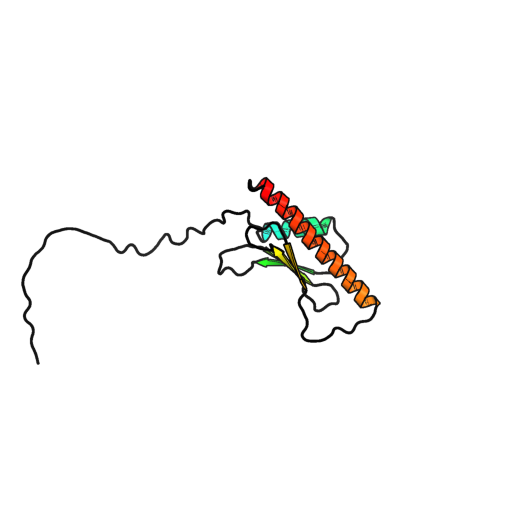 O 1
ATOM 955 N N . ALA A 1 126 ? -2.508 4.615 3.874 1.00 95.00 126 ALA A N 1
ATOM 956 C CA . ALA A 1 126 ? -2.103 3.362 3.245 1.00 95.00 126 ALA A CA 1
ATOM 957 C C . ALA A 1 126 ? -2.508 3.300 1.760 1.00 95.00 126 ALA A C 1
ATOM 959 O O . ALA A 1 126 ? -1.709 2.930 0.899 1.00 95.00 126 ALA A O 1
ATOM 960 N N . SER A 1 127 ? -3.738 3.718 1.451 1.00 96.44 127 SER A N 1
ATOM 961 C CA . SER A 1 127 ? -4.237 3.805 0.077 1.00 96.44 127 SER A CA 1
ATOM 962 C C . SER A 1 127 ? -3.456 4.814 -0.769 1.00 96.44 127 SER A C 1
ATOM 964 O O . SER A 1 127 ? -3.178 4.524 -1.932 1.00 96.44 127 SER A O 1
ATOM 966 N N . ASP A 1 128 ? -3.106 5.979 -0.216 1.00 96.94 128 ASP A N 1
ATOM 967 C CA . ASP A 1 128 ? -2.306 6.990 -0.919 1.00 96.94 128 ASP A CA 1
ATOM 968 C C . ASP A 1 128 ? -0.890 6.502 -1.209 1.00 96.94 128 ASP A C 1
ATOM 970 O O . ASP A 1 128 ? -0.398 6.670 -2.324 1.00 96.94 128 ASP A O 1
ATOM 974 N N . LEU A 1 129 ? -0.247 5.875 -0.224 1.00 97.06 129 LEU A N 1
ATOM 975 C CA . LEU A 1 129 ? 1.083 5.305 -0.392 1.00 97.06 129 LEU A CA 1
ATOM 976 C C . LEU A 1 129 ? 1.082 4.217 -1.474 1.00 97.06 129 LEU A C 1
ATOM 978 O O . LEU A 1 129 ? 1.941 4.229 -2.350 1.00 97.06 129 LEU A O 1
ATOM 982 N N . CYS A 1 130 ? 0.093 3.320 -1.475 1.00 96.88 130 CYS A N 1
ATOM 983 C CA . CYS A 1 130 ? -0.021 2.275 -2.494 1.00 96.88 130 CYS A CA 1
ATOM 984 C C . CYS A 1 130 ? -0.172 2.866 -3.911 1.00 96.88 130 CYS A C 1
ATOM 986 O O . CYS A 1 130 ? 0.536 2.468 -4.838 1.00 96.88 130 CYS A O 1
ATOM 988 N N . ALA A 1 131 ? -1.021 3.889 -4.072 1.00 97.19 131 ALA A N 1
ATOM 989 C CA . ALA A 1 131 ? -1.182 4.590 -5.347 1.00 97.19 131 ALA A CA 1
ATOM 990 C C . ALA A 1 131 ? 0.106 5.308 -5.791 1.00 97.19 131 ALA A C 1
ATOM 992 O O . ALA A 1 131 ? 0.474 5.267 -6.967 1.00 97.19 131 ALA A O 1
ATOM 993 N N . TYR A 1 132 ? 0.821 5.931 -4.851 1.00 97.19 132 TYR A N 1
ATOM 994 C CA . TYR A 1 132 ? 2.115 6.559 -5.104 1.00 97.19 132 TYR A CA 1
ATOM 995 C C . TYR A 1 132 ? 3.168 5.548 -5.584 1.00 97.19 132 TYR A C 1
ATOM 997 O O . TYR A 1 132 ? 3.873 5.804 -6.561 1.00 97.19 132 TYR A O 1
ATOM 1005 N N . LEU A 1 133 ? 3.249 4.377 -4.946 1.00 96.38 133 LEU A N 1
ATOM 1006 C CA . LEU A 1 133 ? 4.177 3.306 -5.321 1.00 96.38 133 LEU A CA 1
ATOM 1007 C C . LEU A 1 133 ? 3.887 2.762 -6.727 1.00 96.38 133 LEU A C 1
ATOM 1009 O O . LEU A 1 133 ? 4.819 2.515 -7.501 1.00 96.38 133 LEU A O 1
ATOM 1013 N N . GLN A 1 134 ? 2.608 2.648 -7.093 1.00 96.25 134 GLN A N 1
ATOM 1014 C CA . GLN A 1 134 ? 2.188 2.317 -8.454 1.00 96.25 134 GLN A CA 1
ATOM 1015 C C . GLN A 1 134 ? 2.609 3.391 -9.460 1.00 96.25 134 GLN A C 1
ATOM 1017 O O . GLN A 1 134 ? 3.188 3.068 -10.496 1.00 96.25 134 GLN A O 1
ATOM 1022 N N . PHE A 1 135 ? 2.389 4.671 -9.153 1.00 96.31 135 PHE A N 1
ATOM 1023 C CA . PHE A 1 135 ? 2.823 5.765 -10.022 1.00 96.31 135 PHE A CA 1
ATOM 1024 C C . PHE A 1 135 ? 4.343 5.747 -10.255 1.00 96.31 135 PHE A C 1
ATOM 1026 O O . PHE A 1 135 ? 4.787 5.711 -11.405 1.00 96.31 135 PHE A O 1
ATOM 1033 N N . ARG A 1 136 ? 5.142 5.664 -9.182 1.00 95.75 136 ARG A N 1
ATOM 1034 C CA . ARG A 1 136 ? 6.611 5.568 -9.271 1.00 95.75 136 ARG A CA 1
ATOM 1035 C C . ARG A 1 136 ? 7.055 4.329 -10.043 1.00 95.75 136 ARG A C 1
ATOM 1037 O O . ARG A 1 136 ? 8.029 4.382 -10.788 1.00 95.75 136 ARG A O 1
ATOM 1044 N N . SER A 1 137 ? 6.319 3.227 -9.912 1.00 93.06 137 SER A N 1
ATOM 1045 C CA . SER A 1 137 ? 6.577 2.005 -10.670 1.00 93.06 137 SER A CA 1
ATOM 1046 C C . SER A 1 137 ? 6.390 2.208 -12.174 1.00 93.06 137 SER A C 1
ATOM 1048 O O . SER A 1 137 ? 7.256 1.783 -12.929 1.00 93.06 137 SER A O 1
ATOM 1050 N N . ILE A 1 138 ? 5.330 2.889 -12.613 1.00 93.75 138 ILE A N 1
ATOM 1051 C CA . ILE A 1 138 ? 5.110 3.191 -14.037 1.00 93.75 138 ILE A CA 1
ATOM 1052 C C . ILE A 1 138 ? 6.246 4.068 -14.589 1.00 93.75 138 ILE A C 1
ATOM 1054 O O . ILE A 1 138 ? 6.743 3.828 -15.689 1.00 93.75 138 ILE A O 1
ATOM 1058 N N . GLU A 1 139 ? 6.677 5.084 -13.837 1.00 93.81 139 GLU A N 1
ATOM 1059 C CA . GLU A 1 139 ? 7.805 5.935 -14.238 1.00 93.81 139 GLU A CA 1
ATOM 1060 C C . GLU A 1 139 ? 9.114 5.149 -14.328 1.00 93.81 139 GLU A C 1
ATOM 1062 O O . GLU A 1 139 ? 9.859 5.290 -15.298 1.00 93.81 139 GLU A O 1
ATOM 1067 N N . TRP A 1 140 ? 9.367 4.285 -13.345 1.00 91.38 140 TRP A N 1
ATOM 1068 C CA . TRP A 1 140 ? 10.546 3.429 -13.304 1.00 91.38 140 TRP A CA 1
ATOM 1069 C C . TRP A 1 140 ? 10.624 2.485 -14.506 1.00 91.38 140 TRP A C 1
ATOM 1071 O O . TRP A 1 140 ? 11.697 2.342 -15.094 1.00 91.38 140 TRP A O 1
ATOM 1081 N N . ASP A 1 141 ? 9.500 1.897 -14.924 1.00 89.81 141 ASP A N 1
ATOM 1082 C CA . ASP A 1 141 ? 9.462 1.029 -16.107 1.00 89.81 141 ASP A CA 1
ATOM 1083 C C . ASP A 1 141 ? 9.771 1.798 -17.393 1.00 89.81 141 ASP A C 1
ATOM 1085 O O . ASP A 1 141 ? 10.573 1.337 -18.209 1.00 89.81 141 ASP A O 1
ATOM 1089 N N . ARG A 1 142 ? 9.223 3.012 -17.538 1.00 87.88 142 ARG A N 1
ATOM 1090 C CA . ARG A 1 142 ? 9.526 3.899 -18.673 1.00 87.88 142 ARG A CA 1
ATOM 1091 C C . ARG A 1 142 ? 11.008 4.260 -18.729 1.00 87.88 142 ARG A C 1
ATOM 1093 O O . ARG A 1 142 ? 11.626 4.141 -19.784 1.00 87.88 142 ARG A O 1
ATOM 1100 N N . MET A 1 143 ? 11.589 4.674 -17.601 1.00 87.06 143 MET A N 1
ATOM 1101 C CA . MET A 1 143 ? 13.008 5.049 -17.516 1.00 87.06 143 MET A CA 1
ATOM 1102 C C . MET A 1 143 ? 13.944 3.859 -17.747 1.00 87.06 143 MET A C 1
ATOM 1104 O O . MET A 1 143 ? 15.030 4.026 -18.297 1.00 87.06 143 MET A O 1
ATOM 1108 N N . SER A 1 144 ? 13.514 2.657 -17.365 1.00 81.81 144 SER A N 1
ATOM 1109 C CA . SER A 1 144 ? 14.278 1.419 -17.540 1.00 81.81 144 SER A CA 1
ATOM 1110 C C . SER A 1 144 ? 14.161 0.820 -18.951 1.00 81.81 144 SER A C 1
ATOM 1112 O O . SER A 1 144 ? 14.733 -0.239 -19.205 1.00 81.81 144 SER A O 1
ATOM 1114 N N . GLY A 1 145 ? 13.439 1.475 -19.872 1.00 67.88 145 GLY A N 1
ATOM 1115 C CA . GLY A 1 145 ? 13.300 1.047 -21.269 1.00 67.88 145 GLY A CA 1
ATOM 1116 C C . GLY A 1 145 ? 12.209 -0.000 -21.527 1.00 67.88 145 GLY A C 1
ATOM 1117 O O . GLY A 1 145 ? 12.287 -0.708 -22.527 1.00 67.88 145 GLY A O 1
ATOM 1118 N N . MET A 1 146 ? 11.211 -0.113 -20.643 1.00 60.22 146 MET A N 1
ATOM 1119 C CA . MET A 1 146 ? 10.071 -1.044 -20.743 1.00 60.22 146 MET A CA 1
ATOM 1120 C C . MET A 1 146 ? 8.698 -0.340 -20.763 1.00 60.22 146 MET A C 1
ATOM 1122 O O . MET A 1 146 ? 7.684 -0.960 -20.448 1.00 60.22 146 MET A O 1
ATOM 1126 N N . GLY A 1 147 ? 8.672 0.952 -21.112 1.00 52.53 147 GLY A N 1
ATOM 1127 C CA . GLY A 1 147 ? 7.460 1.783 -21.184 1.00 52.53 147 GLY A CA 1
ATOM 1128 C C . GLY A 1 147 ? 6.702 1.718 -22.501 1.00 52.53 147 GLY A C 1
ATOM 1129 O O . GLY A 1 147 ? 7.349 1.491 -23.547 1.00 52.53 147 GLY A O 1
#

Sequence (147 aa):
MPGGQASPYGNAGAHTVAYADDMNSETRHRPRYPVRSKALLEQWLADYLATGPRTSSSFKVAIQDESLGKDTGLVIMVPFGTPAEVYMQPAGPDRAEWVITLTGRDEDLTVSPQRLAGFAAELRVASDLCAYLQFRSIEWDRMSGMG